Protein AF-A0A7S1TCU6-F1 (afdb_monomer_lite)

Sequence (155 aa):
DEGGDPGLVGPCVGLCEPLQDLQVHWKERVDSLRKIVLLAKLEPDAVLESIGEVVGATVVQTGDLRSAVVREACLVIEELARMSALPDDEVLVLMKSCLSLVMKTVKVMAVAGDRAGRAIASSQKAEVLAQLLHDTVFNATHPQQREKALLYLTE

InterPro domains:
  IPR011989 Armadillo-like helical [G3DSA:1.25.10.10] (11-155)

pLDDT: mean 92.65, std 13.25, range [37.09, 98.75]

Structure (mmCIF, N/CA/C/O backbone):
data_AF-A0A7S1TCU6-F1
#
_entry.id   AF-A0A7S1TCU6-F1
#
loop_
_atom_site.group_PDB
_atom_site.id
_atom_site.type_symbol
_atom_site.label_atom_id
_atom_site.label_alt_id
_atom_site.label_comp_id
_atom_site.label_asym_id
_atom_site.label_entity_id
_atom_site.label_seq_id
_atom_site.pdbx_PDB_ins_code
_atom_site.Cartn_x
_atom_site.Cartn_y
_atom_site.Cartn_z
_atom_site.occupancy
_atom_site.B_iso_or_equiv
_atom_site.auth_seq_id
_atom_site.auth_comp_id
_atom_site.auth_asym_id
_atom_site.auth_atom_id
_atom_site.pdbx_PDB_model_num
ATOM 1 N N . ASP A 1 1 ? 1.300 26.196 32.129 1.00 40.50 1 ASP A N 1
ATOM 2 C CA . ASP A 1 1 ? 0.701 24.855 32.053 1.00 40.50 1 ASP A CA 1
ATOM 3 C C . ASP A 1 1 ? -0.670 24.924 31.422 1.00 40.50 1 ASP A C 1
ATOM 5 O O . ASP A 1 1 ? -1.671 24.861 32.117 1.00 40.50 1 ASP A O 1
ATOM 9 N N . GLU A 1 2 ? -0.727 25.104 30.106 1.00 39.41 2 GLU A N 1
ATOM 10 C CA . GLU A 1 2 ? -1.985 25.034 29.362 1.00 39.41 2 GLU A CA 1
ATOM 11 C C . GLU A 1 2 ? -1.742 24.340 28.023 1.00 39.41 2 GLU A C 1
ATOM 13 O O . GLU A 1 2 ? -0.785 24.665 27.322 1.00 39.41 2 GLU A O 1
ATOM 18 N N . GLY A 1 3 ? -2.632 23.404 27.686 1.00 38.28 3 GLY A N 1
ATOM 19 C CA . GLY A 1 3 ? -2.899 23.021 26.301 1.00 38.28 3 GLY A CA 1
ATOM 20 C C . GLY A 1 3 ? -2.064 21.882 25.726 1.00 38.28 3 GLY A C 1
ATOM 21 O O . GLY A 1 3 ? -1.496 22.035 24.650 1.00 38.28 3 GLY A O 1
ATOM 22 N N . GLY A 1 4 ? -2.021 20.727 26.395 1.00 37.09 4 GLY A N 1
ATOM 23 C CA . GLY A 1 4 ? -1.759 19.474 25.687 1.00 37.09 4 GLY A CA 1
ATOM 24 C C . GLY A 1 4 ? -3.011 19.095 24.904 1.00 37.09 4 GLY A C 1
ATOM 25 O O . GLY A 1 4 ? -3.980 18.635 25.504 1.00 37.09 4 GLY A O 1
ATOM 26 N N . ASP A 1 5 ? -3.007 19.353 23.598 1.00 38.91 5 ASP A N 1
ATOM 27 C CA . ASP A 1 5 ? -3.969 18.789 22.650 1.00 38.91 5 ASP A CA 1
ATOM 28 C C . ASP A 1 5 ? -4.050 17.272 22.906 1.00 38.91 5 ASP A C 1
ATOM 30 O O . ASP A 1 5 ? -3.003 16.611 22.867 1.00 38.91 5 ASP A O 1
ATOM 34 N N . PRO A 1 6 ? -5.215 16.698 23.266 1.00 45.31 6 PRO A N 1
ATOM 35 C CA . PRO A 1 6 ? -5.353 15.258 23.370 1.00 45.31 6 PRO A CA 1
ATOM 36 C C . PRO A 1 6 ? -5.347 14.746 21.934 1.00 45.31 6 PRO A C 1
ATOM 38 O O . PRO A 1 6 ? -6.405 14.584 21.330 1.00 45.31 6 PRO A O 1
ATOM 41 N N . GLY A 1 7 ? -4.137 14.593 21.383 1.00 44.69 7 GLY A N 1
ATOM 42 C CA . GLY A 1 7 ? -3.900 14.185 20.009 1.00 44.69 7 GLY A CA 1
ATOM 43 C C . GLY A 1 7 ? -4.852 13.057 19.675 1.00 44.69 7 GLY A C 1
ATOM 44 O O . GLY A 1 7 ? -4.913 12.087 20.425 1.00 44.69 7 GLY A O 1
ATOM 45 N N . LEU A 1 8 ? -5.657 13.275 18.635 1.00 44.12 8 LEU A N 1
ATOM 46 C CA . LEU A 1 8 ? -6.696 12.382 18.137 1.00 44.12 8 LEU A CA 1
ATOM 47 C C . LEU A 1 8 ? -6.217 10.928 18.226 1.00 44.12 8 LEU A C 1
ATOM 49 O O . LEU A 1 8 ? -5.498 10.456 17.351 1.00 44.12 8 LEU A O 1
ATOM 53 N N . VAL A 1 9 ? -6.569 10.229 19.312 1.00 55.25 9 VAL A N 1
ATOM 54 C CA . VAL A 1 9 ? -6.205 8.822 19.482 1.00 55.25 9 VAL A CA 1
ATOM 55 C C . VAL A 1 9 ? -7.207 8.039 18.658 1.00 55.25 9 VAL A C 1
ATOM 57 O O . VAL A 1 9 ? -8.227 7.574 19.164 1.00 55.25 9 VAL A O 1
ATOM 60 N N . GLY A 1 10 ? -6.960 7.987 17.355 1.00 62.34 10 GLY A N 1
ATOM 61 C CA . GLY A 1 10 ? -7.760 7.201 16.442 1.00 62.34 10 GLY A CA 1
ATOM 62 C C . GLY A 1 10 ? -7.763 5.722 16.854 1.00 62.34 10 GLY A C 1
ATOM 63 O O . GLY A 1 10 ? -6.801 5.233 17.462 1.00 62.34 10 GLY A O 1
ATOM 64 N N . PRO A 1 11 ? -8.821 4.963 16.532 1.00 73.94 11 PRO A N 1
ATOM 65 C CA . PRO A 1 11 ? -8.973 3.568 16.960 1.00 73.94 11 PRO A CA 1
ATOM 66 C C . PRO A 1 11 ? -7.851 2.648 16.445 1.00 73.94 11 PRO A C 1
ATOM 68 O O . PRO A 1 11 ? -7.651 1.554 16.975 1.00 73.94 11 PRO A O 1
ATOM 71 N N . CYS A 1 12 ? -7.079 3.098 15.448 1.00 82.62 12 CYS A N 1
ATOM 72 C CA . CYS A 1 12 ? -5.947 2.364 14.890 1.00 82.62 12 CYS A CA 1
ATOM 73 C C . CYS A 1 12 ? -4.583 2.703 15.516 1.00 82.62 12 CYS A C 1
ATOM 75 O O . CYS A 1 12 ? -3.633 1.962 15.262 1.00 82.62 12 CYS A O 1
ATOM 77 N N . VAL A 1 13 ? -4.458 3.751 16.342 1.00 80.00 13 VAL A N 1
ATOM 78 C CA . VAL A 1 13 ? -3.158 4.237 16.862 1.00 80.00 13 VAL A CA 1
ATOM 79 C C . VAL A 1 13 ? -2.361 3.112 17.529 1.00 80.00 13 VAL A C 1
ATOM 81 O O . VAL A 1 13 ? -1.206 2.864 17.178 1.00 80.00 13 VAL A O 1
ATOM 84 N N . GLY A 1 14 ? -3.003 2.345 18.416 1.00 87.75 14 GLY A N 1
ATOM 85 C CA . GLY A 1 14 ? -2.354 1.229 19.116 1.00 87.75 14 GLY A CA 1
ATOM 86 C C . GLY A 1 14 ? -1.987 0.041 18.214 1.00 87.75 14 GLY A C 1
ATOM 87 O O . GLY A 1 14 ? -1.144 -0.776 18.577 1.00 87.75 14 GLY A O 1
ATOM 88 N N . LEU A 1 15 ? -2.595 -0.076 17.029 1.00 93.38 15 LEU A N 1
ATOM 89 C CA . LEU A 1 15 ? -2.214 -1.083 16.032 1.00 93.38 15 LEU A CA 1
ATOM 90 C C . LEU A 1 15 ? -1.039 -0.607 15.171 1.00 93.38 15 LEU A C 1
ATOM 92 O O . LEU A 1 15 ? -0.233 -1.430 14.736 1.00 93.38 15 LEU A O 1
ATOM 96 N N . CYS A 1 16 ? -0.935 0.702 14.941 1.00 94.94 16 CYS A N 1
ATOM 97 C CA . CYS A 1 16 ? 0.110 1.324 14.135 1.00 94.94 16 CYS A CA 1
ATOM 98 C C . CYS A 1 16 ? 1.434 1.500 14.891 1.00 94.94 16 CYS A C 1
ATOM 100 O O . CYS A 1 16 ? 2.488 1.448 14.260 1.00 94.94 16 CYS A O 1
ATOM 102 N N . GLU A 1 17 ? 1.414 1.653 16.217 1.00 93.06 17 GLU A N 1
ATOM 103 C CA . GLU A 1 17 ? 2.618 1.876 17.034 1.00 93.06 17 GLU A CA 1
ATOM 104 C C . GLU A 1 17 ? 3.717 0.804 16.813 1.00 93.06 17 GLU A C 1
ATOM 106 O O . GLU A 1 17 ? 4.834 1.176 16.435 1.00 93.06 17 GLU A O 1
ATOM 111 N N . PRO A 1 18 ? 3.434 -0.519 16.870 1.00 94.25 18 PRO A N 1
ATOM 112 C CA . PRO A 1 18 ? 4.430 -1.552 16.555 1.00 94.25 18 PRO A CA 1
ATOM 113 C C . PRO A 1 18 ? 4.993 -1.482 15.129 1.00 94.25 18 PRO A C 1
ATOM 115 O O . PRO A 1 18 ? 6.055 -2.033 14.852 1.00 94.25 18 PRO A O 1
ATOM 118 N N . LEU A 1 19 ? 4.265 -0.865 14.194 1.00 96.50 19 LEU A N 1
ATOM 119 C CA . LEU A 1 19 ? 4.626 -0.790 12.778 1.00 96.50 19 LEU A CA 1
ATOM 120 C C . LEU A 1 19 ? 5.541 0.400 12.466 1.00 96.50 19 LEU A C 1
ATOM 122 O O . LEU A 1 19 ? 6.117 0.450 11.380 1.00 96.50 19 LEU A O 1
ATOM 126 N N . GLN A 1 20 ? 5.687 1.350 13.386 1.00 91.50 20 GLN A N 1
ATOM 127 C CA . GLN A 1 20 ? 6.596 2.482 13.212 1.00 91.50 20 GLN A CA 1
ATOM 128 C C . GLN A 1 20 ? 8.022 2.140 13.663 1.00 91.50 20 GLN A C 1
ATOM 130 O O . GLN A 1 20 ? 8.985 2.624 13.068 1.00 91.50 20 GLN A O 1
ATOM 135 N N . ASP A 1 21 ? 8.175 1.251 14.649 1.00 91.38 21 ASP A N 1
ATOM 136 C CA . ASP A 1 21 ? 9.482 0.797 15.126 1.00 91.38 21 ASP A CA 1
ATOM 137 C C . ASP A 1 21 ? 9.912 -0.527 14.470 1.00 91.38 21 ASP A C 1
ATOM 139 O O . ASP A 1 21 ? 9.393 -1.615 14.737 1.00 91.38 21 ASP A O 1
ATOM 143 N N . LEU A 1 22 ? 10.939 -0.455 13.619 1.00 91.25 22 LEU A N 1
ATOM 144 C CA . LEU A 1 22 ? 11.490 -1.634 12.955 1.00 91.25 22 LEU A CA 1
ATOM 145 C C . LEU A 1 22 ? 12.284 -2.570 13.887 1.00 91.25 22 LEU A C 1
ATOM 147 O O . LEU A 1 22 ? 12.607 -3.685 13.461 1.00 91.25 22 LEU A O 1
ATOM 151 N N . GLN A 1 23 ? 12.578 -2.157 15.125 1.00 93.88 23 GLN A N 1
ATOM 152 C CA . GLN A 1 23 ? 13.171 -3.009 16.162 1.0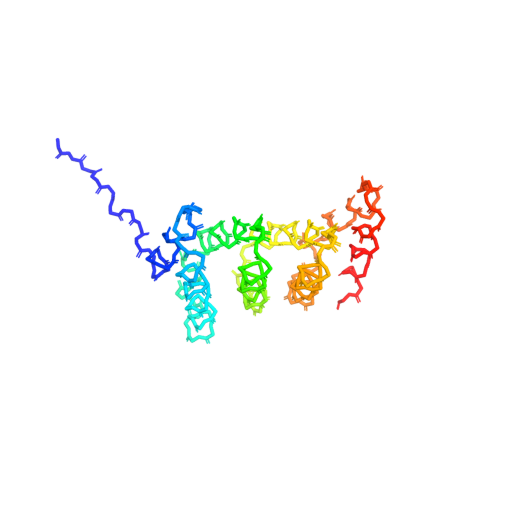0 93.88 23 GLN A CA 1
ATOM 153 C C . GLN A 1 23 ? 12.143 -3.926 16.828 1.00 93.88 23 GLN A C 1
ATOM 155 O O . GLN A 1 23 ? 12.520 -4.992 17.327 1.00 93.88 23 GLN A O 1
ATOM 160 N N . VAL A 1 24 ? 10.852 -3.575 16.784 1.00 95.31 24 VAL A N 1
ATOM 161 C CA . VAL A 1 24 ? 9.779 -4.452 17.262 1.00 95.31 24 VAL A CA 1
ATOM 162 C C . VAL A 1 24 ? 9.802 -5.762 16.481 1.00 95.31 24 VAL A C 1
ATOM 164 O O . VAL A 1 24 ? 10.015 -5.806 15.260 1.00 95.31 24 VAL A O 1
ATOM 167 N N . HIS A 1 25 ? 9.597 -6.864 17.202 1.00 97.44 25 HIS A N 1
ATOM 168 C CA . HIS A 1 25 ? 9.722 -8.198 16.645 1.00 97.44 25 HIS A CA 1
ATOM 169 C C . HIS A 1 25 ? 8.740 -8.403 15.482 1.00 97.44 25 HIS A C 1
ATOM 171 O O . HIS A 1 25 ? 7.539 -8.183 15.600 1.00 97.44 25 HIS A O 1
ATOM 177 N N . TRP A 1 26 ? 9.236 -8.908 14.349 1.00 97.56 26 TRP A N 1
ATOM 178 C CA . TRP A 1 26 ? 8.464 -8.969 13.099 1.00 97.56 26 TRP A CA 1
ATOM 179 C C . TRP A 1 26 ? 7.115 -9.703 13.210 1.00 97.56 26 TRP A C 1
ATOM 181 O O . TRP A 1 26 ? 6.184 -9.367 12.485 1.00 97.56 26 TRP A O 1
ATOM 191 N N . LYS A 1 27 ? 6.997 -10.705 14.098 1.00 97.75 27 LYS A N 1
ATOM 192 C CA . LYS A 1 27 ? 5.724 -11.416 14.334 1.00 97.75 27 LYS A CA 1
ATOM 193 C C . LYS A 1 27 ? 4.659 -10.504 14.932 1.00 97.75 27 LYS A C 1
ATOM 195 O O . LYS A 1 27 ? 3.519 -10.565 14.504 1.00 97.75 27 LYS A O 1
ATOM 200 N N . GLU A 1 28 ? 5.048 -9.648 15.868 1.00 97.56 28 GLU A N 1
ATOM 201 C CA . GLU A 1 28 ? 4.140 -8.695 16.502 1.00 97.56 28 GLU A CA 1
ATOM 202 C C . GLU A 1 28 ? 3.634 -7.677 15.479 1.00 97.56 28 GLU A C 1
ATOM 204 O O . GLU A 1 28 ? 2.437 -7.430 15.387 1.00 97.56 28 GLU A O 1
ATOM 209 N N . ARG A 1 29 ? 4.523 -7.196 14.603 1.00 98.25 29 ARG A N 1
ATOM 210 C CA . ARG A 1 29 ? 4.134 -6.325 13.486 1.00 98.25 29 ARG A CA 1
ATOM 211 C C . ARG A 1 29 ? 3.182 -7.022 12.508 1.00 98.25 29 ARG A C 1
ATOM 213 O O . ARG A 1 29 ? 2.211 -6.423 12.061 1.00 98.25 29 ARG A O 1
ATOM 220 N N . VAL A 1 30 ? 3.413 -8.301 12.200 1.00 98.44 30 VAL A N 1
ATOM 221 C CA . VAL A 1 30 ? 2.474 -9.110 11.398 1.00 98.44 30 VAL A CA 1
ATOM 222 C C . VAL A 1 30 ? 1.107 -9.219 12.074 1.00 98.44 30 VAL A C 1
ATOM 224 O O . VAL A 1 30 ? 0.085 -9.080 11.403 1.00 98.44 30 VAL A O 1
ATOM 227 N N . ASP A 1 31 ? 1.070 -9.446 13.384 1.00 98.19 31 ASP A N 1
ATOM 228 C CA . ASP A 1 31 ? -0.184 -9.543 14.127 1.00 98.19 31 ASP A CA 1
ATOM 229 C C . ASP A 1 31 ? -0.936 -8.203 14.139 1.00 98.19 31 ASP A C 1
ATOM 231 O O . ASP A 1 31 ? -2.154 -8.191 13.956 1.00 98.19 31 ASP A O 1
ATOM 235 N N . SER A 1 32 ? 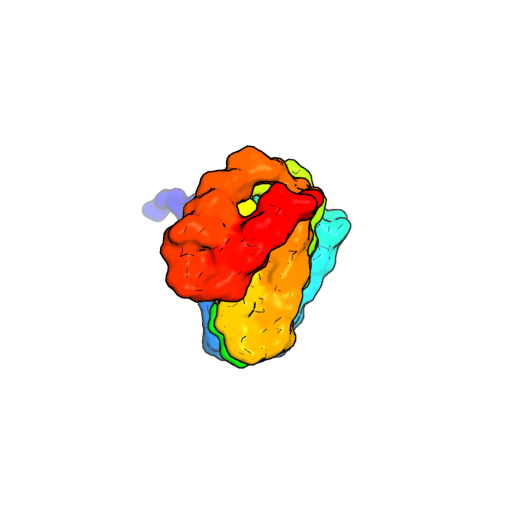-0.228 -7.076 14.253 1.00 98.06 32 SER A N 1
ATOM 236 C CA . SER A 1 32 ? -0.809 -5.739 14.082 1.00 98.06 32 SER A CA 1
ATOM 237 C C . SER A 1 32 ? -1.397 -5.524 12.684 1.00 98.06 32 SER A C 1
ATOM 239 O O . SER A 1 32 ? -2.557 -5.131 12.576 1.00 98.06 32 SER A O 1
ATOM 241 N N . LEU A 1 33 ? -0.670 -5.861 11.611 1.00 98.44 33 LEU A N 1
ATOM 242 C CA . LEU A 1 33 ? -1.176 -5.756 10.231 1.00 98.44 33 LEU A CA 1
ATOM 243 C C . LEU A 1 33 ? -2.456 -6.581 10.026 1.00 98.44 33 LEU A C 1
ATOM 245 O O . LEU A 1 33 ? -3.420 -6.114 9.424 1.00 98.44 33 LEU A O 1
ATOM 249 N N . ARG A 1 34 ? -2.515 -7.795 10.583 1.00 98.44 34 ARG A N 1
ATOM 250 C CA . ARG A 1 34 ? -3.713 -8.650 10.521 1.00 98.44 34 ARG A CA 1
ATOM 251 C C . ARG A 1 34 ? -4.902 -8.066 11.271 1.00 98.44 34 ARG A C 1
ATOM 253 O O . ARG A 1 34 ? -6.033 -8.202 10.808 1.00 98.44 34 ARG A O 1
ATOM 260 N N . LYS A 1 35 ? -4.662 -7.428 12.418 1.00 97.94 35 LYS A N 1
ATOM 261 C CA . LYS A 1 35 ? -5.710 -6.725 13.167 1.00 97.94 35 LYS A CA 1
ATOM 262 C C . LYS A 1 35 ? -6.237 -5.529 12.381 1.00 97.94 35 LYS A C 1
ATOM 264 O O . LYS A 1 35 ? -7.447 -5.359 12.339 1.00 97.94 35 LYS A O 1
ATOM 269 N N . ILE A 1 36 ? -5.370 -4.782 11.693 1.00 97.56 36 ILE A N 1
ATOM 270 C CA . ILE A 1 36 ? -5.788 -3.699 10.788 1.00 97.56 36 ILE A CA 1
ATOM 271 C C . ILE A 1 36 ? -6.653 -4.253 9.649 1.00 97.56 36 ILE A C 1
ATOM 273 O O . ILE A 1 36 ? -7.728 -3.722 9.404 1.00 97.56 36 ILE A O 1
ATOM 277 N N . VAL A 1 37 ? -6.253 -5.356 9.000 1.00 97.75 37 VAL A N 1
ATOM 278 C CA . VAL A 1 37 ? -7.072 -6.037 7.970 1.00 97.75 37 VAL A CA 1
ATOM 279 C C . VAL A 1 37 ? -8.451 -6.423 8.510 1.00 97.75 37 VAL A C 1
ATOM 281 O O . VAL A 1 37 ? -9.454 -6.276 7.815 1.00 97.75 37 VAL A O 1
ATOM 284 N N . LEU A 1 38 ? -8.512 -6.957 9.731 1.00 97.00 38 LEU A N 1
ATOM 285 C CA . LEU A 1 38 ? -9.776 -7.341 10.353 1.00 97.00 38 LEU A CA 1
ATOM 286 C C . LEU A 1 38 ? -10.643 -6.114 10.655 1.00 97.00 38 LEU A C 1
ATOM 288 O O . LEU A 1 38 ? -11.828 -6.121 10.336 1.00 97.00 38 LEU A O 1
ATOM 292 N N . LEU A 1 39 ? -10.049 -5.063 11.218 1.00 95.81 39 LEU A N 1
ATOM 293 C CA . LEU A 1 39 ? -10.748 -3.825 11.541 1.00 95.81 39 LEU A CA 1
ATOM 294 C C . LEU A 1 39 ? -11.271 -3.141 10.275 1.00 95.81 39 LEU A C 1
ATOM 296 O O . LEU A 1 39 ? -12.439 -2.795 10.220 1.00 95.81 39 LEU A O 1
ATOM 300 N N . ALA A 1 40 ? -10.471 -3.083 9.210 1.00 95.69 40 ALA A N 1
ATOM 301 C CA . ALA A 1 40 ? -10.873 -2.568 7.901 1.00 95.69 40 ALA A CA 1
ATOM 302 C C . ALA A 1 40 ? -12.116 -3.268 7.323 1.00 95.69 40 ALA A C 1
ATOM 304 O O . ALA A 1 40 ? -12.889 -2.649 6.597 1.00 95.69 40 ALA A O 1
ATOM 305 N N . LYS A 1 41 ? -12.324 -4.552 7.644 1.00 95.12 41 LYS A N 1
ATOM 306 C CA . LYS A 1 41 ? -13.501 -5.319 7.206 1.00 95.12 41 LYS A CA 1
ATOM 307 C C . LYS A 1 41 ? -14.730 -5.094 8.071 1.00 95.12 41 LYS A C 1
ATOM 309 O O . LYS A 1 41 ? -15.842 -5.172 7.559 1.00 95.12 41 LYS A O 1
ATOM 314 N N . LEU A 1 42 ? -14.531 -4.938 9.375 1.00 95.50 42 LEU A N 1
ATOM 315 C CA . LEU A 1 42 ? -15.620 -4.889 10.349 1.00 95.50 42 LEU A CA 1
ATOM 316 C C . LEU A 1 42 ? -16.086 -3.456 10.616 1.00 95.50 42 LEU A C 1
ATOM 318 O O . LEU A 1 42 ? -17.280 -3.219 10.756 1.00 95.50 42 LEU A O 1
ATOM 322 N N . GLU A 1 43 ? -15.143 -2.522 10.664 1.00 94.81 43 GLU A N 1
ATOM 323 C CA . GLU A 1 43 ? -15.322 -1.123 11.049 1.00 94.81 43 GLU A CA 1
ATOM 324 C C . GLU A 1 43 ? -14.507 -0.215 10.099 1.00 94.81 43 GLU A C 1
ATOM 326 O O . GLU A 1 43 ? -13.543 0.431 10.515 1.00 94.81 43 GLU A O 1
ATOM 331 N N . PRO A 1 44 ? -14.845 -0.173 8.794 1.00 94.25 44 PRO A N 1
ATOM 332 C CA . PRO A 1 44 ? -14.094 0.609 7.808 1.00 94.25 44 PRO A CA 1
ATOM 333 C C . PRO A 1 44 ? -14.050 2.104 8.149 1.00 94.25 44 PRO A C 1
ATOM 335 O O . PRO A 1 44 ? -13.011 2.733 7.966 1.00 94.25 44 PRO A O 1
ATOM 338 N N . ASP A 1 45 ? -15.131 2.657 8.704 1.00 93.50 45 ASP A N 1
ATOM 339 C CA . ASP A 1 45 ? -15.202 4.068 9.101 1.00 93.50 45 ASP A CA 1
ATOM 340 C C . ASP A 1 45 ? -14.190 4.400 10.209 1.00 93.50 45 ASP A C 1
ATOM 342 O O . ASP A 1 45 ? -13.513 5.423 10.144 1.00 93.50 45 ASP A O 1
ATOM 346 N N . ALA A 1 46 ? -13.992 3.487 11.166 1.00 91.75 46 ALA A N 1
ATOM 347 C CA . ALA A 1 46 ? -12.991 3.629 12.222 1.00 91.75 46 ALA A CA 1
ATOM 348 C C . ALA A 1 46 ? -11.561 3.651 11.651 1.00 91.75 46 ALA A C 1
ATOM 350 O O . ALA A 1 46 ? -10.705 4.413 12.100 1.00 91.75 46 ALA A O 1
ATOM 351 N N . VAL A 1 47 ? -11.288 2.839 10.624 1.00 95.25 47 VAL A N 1
ATOM 352 C CA . VAL A 1 47 ? -9.997 2.876 9.918 1.00 95.25 47 VAL A CA 1
ATOM 353 C C . VAL A 1 47 ? -9.826 4.188 9.153 1.00 95.25 47 VAL A C 1
ATOM 355 O O . VAL A 1 47 ? -8.733 4.756 9.164 1.00 95.25 47 VAL A O 1
ATOM 358 N N . LEU A 1 48 ? -10.895 4.695 8.532 1.00 94.31 48 LEU A N 1
ATOM 359 C CA . LEU A 1 48 ? -10.870 5.955 7.787 1.00 94.31 48 LEU A CA 1
ATOM 360 C C . LEU A 1 48 ? -10.562 7.165 8.678 1.00 94.31 48 LEU A C 1
ATOM 362 O O . LEU A 1 48 ? -9.817 8.045 8.250 1.00 94.31 48 LEU A O 1
ATOM 366 N N . GLU A 1 49 ? -11.037 7.184 9.927 1.00 93.62 49 GLU A N 1
ATOM 367 C CA . GLU A 1 49 ? -10.698 8.233 10.905 1.00 93.62 49 GLU A CA 1
ATOM 368 C C . GLU A 1 49 ? -9.186 8.351 11.165 1.00 93.62 49 GLU A C 1
ATOM 370 O O . GLU A 1 49 ? -8.703 9.421 11.526 1.00 93.62 49 GLU A O 1
ATOM 375 N N . SER A 1 50 ? -8.428 7.266 10.968 1.00 94.00 50 SER A N 1
ATOM 376 C CA . SER A 1 50 ? -6.972 7.201 11.190 1.00 94.00 50 SER A CA 1
ATOM 377 C C . SER A 1 50 ? -6.192 6.888 9.909 1.00 94.00 50 SER A C 1
ATOM 379 O O . SER A 1 50 ? -5.083 6.348 9.976 1.00 94.00 50 SER A O 1
ATOM 381 N N . ILE A 1 51 ? -6.764 7.161 8.729 1.00 95.56 51 ILE A N 1
ATOM 382 C CA . ILE A 1 51 ? -6.263 6.583 7.475 1.00 95.56 51 ILE A CA 1
ATOM 383 C C . ILE A 1 51 ? -4.800 6.927 7.188 1.00 95.56 51 ILE A C 1
ATOM 385 O O . ILE A 1 51 ? -4.035 6.034 6.830 1.00 95.56 51 ILE A O 1
ATOM 389 N N . GLY A 1 52 ? -4.383 8.174 7.418 1.00 95.50 52 GLY A N 1
ATOM 390 C CA . GLY A 1 52 ? -3.003 8.592 7.161 1.00 95.50 52 GLY A CA 1
ATOM 391 C C . GLY A 1 52 ? -1.984 7.870 8.044 1.00 95.50 52 GLY A C 1
ATOM 392 O O . GLY A 1 52 ? -0.907 7.489 7.582 1.00 95.50 52 GLY A O 1
ATOM 393 N N . GLU A 1 53 ? -2.334 7.578 9.300 1.00 95.50 53 GLU A N 1
ATOM 394 C CA . GLU A 1 53 ? -1.476 6.7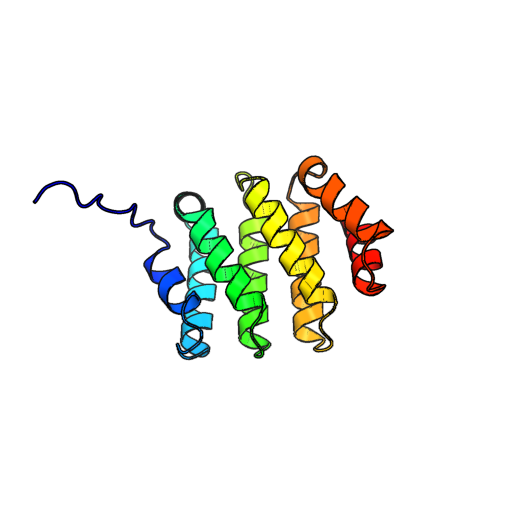84 10.185 1.00 95.50 53 GLU A CA 1
ATOM 395 C C . GLU A 1 53 ? -1.388 5.332 9.721 1.00 95.50 53 GLU A C 1
ATOM 397 O O . GLU A 1 53 ? -0.298 4.756 9.682 1.00 95.50 53 GLU A O 1
ATOM 402 N N . VAL A 1 54 ? -2.526 4.747 9.338 1.00 97.25 54 VAL A N 1
ATOM 403 C CA . VAL A 1 54 ? -2.605 3.369 8.846 1.00 97.25 54 VAL A CA 1
ATOM 404 C C . VAL A 1 54 ? -1.806 3.214 7.556 1.00 97.25 54 VAL A C 1
ATOM 406 O O . VAL A 1 54 ? -1.027 2.265 7.429 1.00 97.25 54 VAL A O 1
ATOM 409 N N . VAL A 1 55 ? -1.944 4.146 6.613 1.00 97.75 55 VAL A N 1
ATOM 410 C CA . VAL A 1 55 ? -1.194 4.139 5.354 1.00 97.75 55 VAL A CA 1
ATOM 411 C C . VAL A 1 55 ? 0.291 4.348 5.616 1.00 97.75 55 VAL A C 1
ATOM 413 O O . VAL A 1 55 ? 1.099 3.537 5.155 1.00 97.75 55 VAL A O 1
ATOM 416 N N . GLY A 1 56 ? 0.665 5.354 6.411 1.00 97.06 56 GLY A N 1
ATOM 417 C CA . GLY A 1 56 ? 2.059 5.623 6.762 1.00 97.06 56 GLY A CA 1
ATOM 418 C C . GLY A 1 56 ? 2.745 4.410 7.396 1.00 97.06 56 GLY A C 1
ATOM 419 O O . GLY A 1 56 ? 3.787 3.955 6.917 1.00 97.06 56 GLY A O 1
ATOM 420 N N . ALA A 1 57 ? 2.119 3.822 8.417 1.00 97.38 57 ALA A N 1
ATOM 421 C CA . ALA A 1 57 ? 2.599 2.617 9.084 1.00 97.38 57 ALA A CA 1
ATOM 422 C C . ALA A 1 57 ? 2.702 1.416 8.126 1.00 97.38 57 ALA A C 1
ATOM 424 O O . ALA A 1 57 ? 3.706 0.700 8.117 1.00 97.38 57 ALA A O 1
ATOM 425 N N . THR A 1 58 ? 1.694 1.207 7.277 1.00 98.06 58 THR A N 1
ATOM 426 C CA . THR A 1 58 ? 1.670 0.100 6.308 1.00 98.06 58 THR A CA 1
ATOM 427 C C . THR A 1 58 ? 2.779 0.240 5.268 1.00 98.06 58 THR A C 1
ATOM 429 O O . THR A 1 58 ? 3.481 -0.732 4.980 1.00 98.06 58 THR A O 1
ATOM 432 N N . VAL A 1 59 ? 2.995 1.444 4.732 1.00 97.88 59 VAL A N 1
ATOM 433 C CA . VAL A 1 59 ? 4.035 1.710 3.730 1.00 97.88 59 VAL A CA 1
ATOM 434 C C . VAL A 1 59 ? 5.427 1.453 4.295 1.00 97.88 59 VAL A C 1
ATOM 436 O O . VAL A 1 59 ? 6.234 0.828 3.606 1.00 97.88 59 VAL A O 1
ATOM 439 N N . VAL A 1 60 ? 5.703 1.815 5.553 1.00 97.56 60 VAL A N 1
ATOM 440 C CA . VAL A 1 60 ? 6.972 1.454 6.217 1.00 97.56 60 VAL A CA 1
ATOM 441 C C . VAL A 1 60 ? 7.208 -0.060 6.147 1.00 97.56 60 VAL A C 1
ATOM 443 O O . VAL A 1 60 ? 8.300 -0.510 5.789 1.00 97.56 60 VAL A O 1
ATOM 446 N N . GLN A 1 61 ? 6.169 -0.863 6.388 1.00 98.31 61 GLN A N 1
ATOM 447 C CA . GLN A 1 61 ? 6.270 -2.325 6.378 1.00 98.31 61 GLN A CA 1
ATOM 448 C C . GLN A 1 61 ? 6.456 -2.933 4.981 1.00 98.31 61 GLN A C 1
ATOM 450 O O . GLN A 1 61 ? 7.014 -4.026 4.863 1.00 98.31 61 GLN A O 1
ATOM 455 N N . THR A 1 62 ? 6.082 -2.232 3.907 1.00 97.81 62 THR A N 1
ATOM 456 C CA . THR A 1 62 ? 6.382 -2.681 2.531 1.00 97.81 62 THR A CA 1
ATOM 457 C C . THR A 1 62 ? 7.882 -2.667 2.212 1.00 97.81 62 THR A C 1
ATOM 459 O O . THR A 1 62 ? 8.337 -3.363 1.302 1.00 97.81 62 THR A O 1
ATOM 462 N N . GLY A 1 63 ? 8.677 -1.927 2.990 1.00 95.69 63 GLY A N 1
ATOM 463 C CA . GLY A 1 63 ? 10.133 -1.895 2.887 1.00 95.69 63 GLY A CA 1
ATOM 464 C C . GLY A 1 63 ? 10.859 -3.043 3.597 1.00 95.69 63 GLY A C 1
ATOM 465 O O . GLY A 1 63 ? 12.077 -3.154 3.436 1.00 95.69 63 GLY A O 1
ATOM 466 N N . ASP A 1 64 ? 10.165 -3.891 4.367 1.00 97.06 64 ASP A N 1
ATOM 467 C CA . ASP A 1 64 ? 10.820 -4.902 5.205 1.00 97.06 64 ASP A CA 1
ATOM 468 C C . ASP A 1 64 ? 11.541 -5.991 4.387 1.00 97.06 64 ASP A C 1
ATOM 470 O O . ASP A 1 64 ? 11.130 -6.389 3.296 1.00 97.06 64 ASP A O 1
ATOM 474 N N . LEU A 1 65 ? 12.635 -6.522 4.941 1.00 95.50 65 LEU A N 1
ATOM 475 C CA . LEU A 1 65 ? 13.418 -7.590 4.310 1.00 95.50 65 LEU A CA 1
ATOM 476 C C . LEU A 1 65 ? 12.731 -8.963 4.389 1.00 95.50 65 LEU A C 1
ATOM 478 O O . LEU A 1 65 ? 13.088 -9.884 3.652 1.00 95.50 65 LEU A O 1
ATOM 482 N N . ARG A 1 66 ? 11.747 -9.130 5.276 1.00 96.94 66 ARG A N 1
ATOM 483 C CA . ARG A 1 66 ? 11.003 -10.374 5.470 1.00 96.94 66 ARG A CA 1
ATOM 484 C C . ARG A 1 66 ? 9.747 -10.350 4.618 1.00 96.94 66 ARG A C 1
ATOM 486 O O . ARG A 1 66 ? 8.823 -9.572 4.838 1.00 96.94 66 ARG A O 1
ATOM 493 N N . SER A 1 67 ? 9.661 -11.301 3.696 1.00 97.44 67 SER A N 1
ATOM 494 C CA . SER A 1 67 ? 8.506 -11.445 2.805 1.00 97.44 67 SER A CA 1
ATOM 495 C C . SER A 1 67 ? 7.184 -11.657 3.539 1.00 97.44 67 SER A C 1
ATOM 497 O O . SER A 1 67 ? 6.150 -11.239 3.032 1.00 97.44 67 SER A O 1
ATOM 499 N N . ALA A 1 68 ? 7.206 -12.276 4.724 1.00 97.06 68 ALA A N 1
ATOM 500 C CA . ALA A 1 68 ? 6.016 -12.443 5.552 1.00 97.06 68 ALA A CA 1
ATOM 501 C C . ALA A 1 68 ? 5.421 -11.092 5.980 1.00 97.06 68 ALA A C 1
ATOM 503 O O . ALA A 1 68 ? 4.216 -10.911 5.868 1.00 97.06 68 ALA A O 1
ATOM 504 N N . VAL A 1 69 ? 6.262 -10.139 6.396 1.00 98.19 69 VAL A N 1
ATOM 505 C CA . VAL A 1 69 ? 5.827 -8.793 6.802 1.00 98.19 69 VAL A CA 1
ATOM 506 C C . VAL A 1 69 ? 5.285 -8.032 5.595 1.00 98.19 69 VAL A C 1
ATOM 508 O O . VAL A 1 69 ? 4.149 -7.570 5.620 1.00 98.19 69 VAL A O 1
ATOM 511 N N . VAL A 1 70 ? 6.050 -7.994 4.498 1.00 98.56 70 VAL A N 1
ATOM 512 C CA . VAL A 1 70 ? 5.649 -7.301 3.261 1.00 98.56 70 VAL A CA 1
ATOM 513 C C . VAL A 1 70 ? 4.336 -7.853 2.706 1.00 98.56 70 VAL A C 1
ATOM 515 O O . VAL A 1 70 ? 3.479 -7.091 2.265 1.00 98.56 70 VAL A O 1
ATOM 518 N N . ARG A 1 71 ? 4.146 -9.178 2.741 1.00 98.38 71 ARG A N 1
ATOM 519 C CA . ARG A 1 71 ? 2.911 -9.819 2.275 1.00 98.38 71 ARG A CA 1
ATOM 520 C C . ARG A 1 71 ? 1.700 -9.372 3.091 1.00 98.38 71 ARG A C 1
ATOM 522 O O . ARG A 1 71 ? 0.654 -9.131 2.503 1.00 98.38 71 ARG A O 1
ATOM 529 N N . GLU A 1 72 ? 1.822 -9.304 4.413 1.00 98.62 72 GLU A N 1
ATOM 530 C CA . GLU A 1 72 ? 0.721 -8.876 5.288 1.00 98.62 72 GLU A CA 1
ATOM 531 C C . GLU A 1 72 ? 0.456 -7.371 5.139 1.00 98.62 72 GLU A C 1
ATOM 533 O O . GLU A 1 72 ? -0.699 -6.963 5.120 1.00 98.62 72 GLU A O 1
ATOM 538 N N . ALA A 1 73 ? 1.491 -6.560 4.895 1.00 98.69 73 ALA A N 1
ATOM 539 C CA . ALA A 1 73 ? 1.317 -5.151 4.543 1.00 98.69 73 ALA A CA 1
ATOM 540 C C . ALA A 1 73 ? 0.534 -4.997 3.231 1.00 98.69 73 ALA A C 1
ATOM 542 O O . ALA A 1 73 ? -0.424 -4.237 3.179 1.00 98.69 73 ALA A O 1
ATOM 543 N N . CYS A 1 74 ? 0.851 -5.786 2.198 1.00 98.75 74 CYS A N 1
ATOM 544 C CA . CYS A 1 74 ? 0.081 -5.783 0.948 1.00 98.75 74 CYS A CA 1
ATOM 545 C C . CYS A 1 74 ? -1.389 -6.183 1.160 1.00 98.75 74 CYS A C 1
ATOM 547 O O . CYS A 1 74 ? -2.257 -5.642 0.487 1.00 98.75 74 CYS A O 1
ATOM 549 N N . LEU A 1 75 ? -1.685 -7.088 2.103 1.00 98.62 75 LEU A N 1
ATOM 550 C CA . LEU A 1 75 ? -3.070 -7.435 2.439 1.00 98.62 75 LEU A CA 1
ATOM 551 C C . LEU A 1 75 ? -3.821 -6.258 3.069 1.00 98.62 75 LEU A C 1
ATOM 553 O O . LEU A 1 75 ? -4.991 -6.075 2.753 1.00 98.62 75 LEU A O 1
ATOM 557 N N . VAL A 1 76 ? -3.162 -5.443 3.902 1.00 98.62 76 VAL A N 1
ATOM 558 C CA . VAL A 1 76 ? -3.749 -4.180 4.380 1.00 98.62 76 VAL A CA 1
ATOM 559 C C . VAL A 1 76 ? -4.070 -3.278 3.193 1.00 98.62 76 VAL A C 1
ATOM 561 O O . VAL A 1 76 ? -5.208 -2.842 3.068 1.00 98.62 76 VAL A O 1
ATOM 564 N N . ILE A 1 77 ? -3.115 -3.069 2.279 1.00 98.69 77 ILE A N 1
ATOM 565 C CA . ILE A 1 77 ? -3.321 -2.237 1.081 1.00 98.69 77 ILE A CA 1
ATOM 566 C C . ILE A 1 77 ? -4.520 -2.725 0.256 1.00 98.69 77 ILE A C 1
ATOM 568 O O . ILE A 1 77 ? -5.325 -1.913 -0.187 1.00 98.69 77 ILE A O 1
ATOM 572 N N . GLU A 1 78 ? -4.673 -4.038 0.073 1.00 98.50 78 GLU A N 1
ATOM 573 C CA . GLU A 1 78 ? -5.813 -4.617 -0.646 1.00 98.50 78 GLU A CA 1
ATOM 574 C C . GLU A 1 78 ? -7.158 -4.345 0.036 1.00 98.50 78 GLU A C 1
ATOM 576 O O . GLU A 1 78 ? -8.148 -4.133 -0.661 1.00 98.50 78 GLU A O 1
ATOM 581 N N . GLU A 1 79 ? -7.223 -4.374 1.372 1.00 97.88 79 GLU A N 1
ATOM 582 C CA . GLU A 1 79 ? -8.455 -4.019 2.086 1.00 97.88 79 GLU A CA 1
ATOM 583 C C . GLU A 1 79 ? -8.741 -2.522 2.024 1.00 97.88 79 GLU A C 1
ATOM 585 O O . GLU A 1 79 ? -9.880 -2.140 1.771 1.00 97.88 79 GLU A O 1
ATOM 590 N N . LEU A 1 80 ? -7.720 -1.677 2.191 1.00 97.88 80 LEU A N 1
ATOM 591 C CA . LEU A 1 80 ? -7.876 -0.230 2.055 1.00 97.88 80 LEU A CA 1
ATOM 592 C C . LEU A 1 80 ? -8.366 0.129 0.650 1.00 97.88 80 LEU A C 1
ATOM 594 O O . LEU A 1 80 ? -9.304 0.902 0.507 1.00 97.88 80 LEU A O 1
ATOM 598 N N . ALA A 1 81 ? -7.806 -0.494 -0.389 1.00 96.75 81 ALA A N 1
ATOM 599 C CA . ALA A 1 81 ? -8.208 -0.271 -1.774 1.00 96.75 81 ALA A CA 1
ATOM 600 C C . ALA A 1 81 ? -9.699 -0.542 -2.031 1.00 96.75 81 ALA A C 1
ATOM 602 O O . ALA A 1 81 ? -10.263 0.043 -2.948 1.00 96.75 81 ALA A O 1
ATOM 603 N N . ARG A 1 82 ? -10.352 -1.399 -1.237 1.00 95.19 82 ARG A N 1
ATOM 604 C CA . ARG A 1 82 ? -11.798 -1.656 -1.344 1.00 95.19 82 ARG A CA 1
ATOM 605 C C . ARG A 1 82 ? -12.662 -0.560 -0.716 1.00 95.19 82 ARG A C 1
ATOM 607 O O . ARG A 1 82 ? -13.873 -0.563 -0.922 1.00 95.19 82 ARG A O 1
ATOM 614 N N . MET A 1 83 ? -12.076 0.359 0.046 1.00 94.38 83 MET A N 1
ATOM 615 C CA . MET A 1 83 ? -12.794 1.466 0.668 1.00 94.38 83 MET A CA 1
ATOM 616 C C . MET A 1 83 ? -13.027 2.581 -0.358 1.00 94.38 83 MET A C 1
ATOM 618 O O . MET A 1 83 ? -12.094 3.085 -0.982 1.00 94.38 83 MET A O 1
ATOM 622 N N . SER A 1 84 ? -14.282 3.000 -0.519 1.00 84.06 84 SER A N 1
ATOM 623 C CA . SER A 1 84 ? -14.681 4.023 -1.499 1.00 84.06 84 SER A CA 1
ATOM 624 C C . SER A 1 84 ? -14.348 5.461 -1.087 1.00 84.06 84 SER A C 1
ATOM 626 O O . SER A 1 84 ? -14.533 6.377 -1.883 1.00 84.06 84 SER A O 1
ATOM 628 N N . ALA A 1 85 ? -13.923 5.670 0.161 1.00 89.06 85 ALA A N 1
ATOM 629 C CA . ALA A 1 85 ? -13.711 6.986 0.763 1.00 89.06 85 ALA A CA 1
ATOM 630 C C . ALA A 1 85 ? -12.234 7.274 1.081 1.00 89.06 85 ALA A C 1
ATOM 632 O O . ALA A 1 85 ? -11.947 8.149 1.896 1.00 89.06 85 ALA A O 1
ATOM 633 N N . LEU A 1 86 ? -11.297 6.544 0.462 1.00 95.69 86 LEU A N 1
ATOM 634 C CA . LEU A 1 86 ? -9.882 6.866 0.617 1.00 95.69 86 LEU A CA 1
ATOM 635 C C . LEU A 1 86 ? -9.569 8.247 0.017 1.00 95.69 86 LEU A C 1
ATOM 637 O O . LEU A 1 86 ? -9.994 8.524 -1.107 1.00 95.69 86 LEU A O 1
ATOM 641 N N . PRO A 1 87 ? -8.798 9.088 0.724 1.00 96.94 87 PRO A N 1
ATOM 642 C CA . PRO A 1 87 ? -8.243 10.308 0.154 1.00 96.94 87 PRO A CA 1
ATOM 643 C C . PRO A 1 87 ? -7.325 10.024 -1.046 1.00 96.94 87 PRO A C 1
ATOM 645 O O . PRO A 1 87 ? -6.571 9.048 -1.057 1.00 96.94 87 PRO A O 1
ATOM 648 N N . ASP A 1 88 ? -7.372 10.892 -2.057 1.00 97.44 88 ASP A N 1
ATOM 649 C CA . ASP A 1 88 ? -6.632 10.714 -3.314 1.00 97.44 88 ASP A CA 1
ATOM 650 C C . ASP A 1 88 ? -5.105 10.664 -3.102 1.00 97.44 88 ASP A C 1
ATOM 652 O O . ASP A 1 88 ? -4.392 9.914 -3.773 1.00 97.44 88 ASP A O 1
ATOM 656 N N . ASP A 1 89 ? -4.583 11.445 -2.157 1.00 97.62 89 ASP A N 1
ATOM 657 C CA . ASP A 1 89 ? -3.170 11.449 -1.778 1.00 97.62 89 ASP A CA 1
ATOM 658 C C . ASP A 1 89 ? -2.733 10.110 -1.174 1.00 97.62 89 ASP A C 1
ATOM 660 O O . ASP A 1 89 ? -1.690 9.573 -1.560 1.00 97.62 89 ASP A O 1
ATOM 664 N N . GLU A 1 90 ? -3.565 9.519 -0.321 1.00 98.06 90 GLU A N 1
ATOM 665 C CA . GLU A 1 90 ? -3.314 8.199 0.256 1.00 98.06 90 GLU A CA 1
ATOM 666 C C . GLU A 1 90 ? -3.357 7.091 -0.805 1.00 98.06 90 GLU A C 1
ATOM 668 O O . GLU A 1 90 ? -2.477 6.225 -0.853 1.00 98.06 90 GLU A O 1
ATOM 673 N N . VAL A 1 91 ? -4.313 7.153 -1.737 1.00 98.25 91 VAL A N 1
ATOM 674 C CA . VAL A 1 91 ? -4.383 6.244 -2.897 1.00 98.25 91 VAL A CA 1
ATOM 675 C C . VAL A 1 91 ? -3.082 6.289 -3.709 1.00 98.25 91 VAL A C 1
ATOM 677 O O . VAL A 1 91 ? -2.519 5.248 -4.068 1.00 98.25 91 VAL A O 1
ATOM 680 N N . LEU A 1 92 ? -2.558 7.490 -3.965 1.00 98.44 92 LEU A N 1
ATOM 681 C CA . LEU A 1 92 ? -1.306 7.687 -4.696 1.00 98.44 92 LEU A CA 1
ATOM 682 C C . LEU A 1 92 ? -0.088 7.148 -3.938 1.00 98.44 92 LEU A C 1
ATOM 684 O O . LEU A 1 92 ? 0.814 6.569 -4.555 1.00 98.44 92 LEU A O 1
ATOM 688 N N . VAL A 1 93 ? -0.038 7.328 -2.618 1.00 98.62 93 VAL A N 1
ATOM 689 C CA . VAL A 1 93 ? 1.024 6.787 -1.755 1.00 98.62 93 VAL A CA 1
ATOM 690 C C . VAL A 1 93 ? 1.037 5.257 -1.813 1.00 98.62 93 VAL A C 1
ATOM 692 O O . VAL A 1 93 ? 2.085 4.652 -2.074 1.00 98.62 93 VAL A O 1
ATOM 695 N N . LEU A 1 94 ? -0.129 4.629 -1.662 1.00 98.56 94 LEU A N 1
ATOM 696 C CA . LEU A 1 94 ? -0.285 3.178 -1.736 1.00 98.56 94 LEU A CA 1
ATOM 697 C C . LEU A 1 94 ? 0.111 2.626 -3.114 1.00 98.56 94 LEU A C 1
ATOM 699 O O . LEU A 1 94 ? 0.863 1.648 -3.199 1.00 98.56 94 LEU A O 1
ATOM 703 N N . MET A 1 95 ? -0.312 3.282 -4.200 1.00 98.50 95 MET A N 1
ATOM 704 C CA . MET A 1 95 ? 0.047 2.870 -5.561 1.00 98.50 95 MET A CA 1
ATOM 705 C C . MET A 1 95 ? 1.563 2.955 -5.805 1.00 98.50 95 MET A C 1
ATOM 707 O O . MET A 1 95 ? 2.161 2.020 -6.346 1.00 98.50 95 MET A O 1
ATOM 711 N N . LYS A 1 96 ? 2.225 4.033 -5.362 1.00 98.25 96 LYS A N 1
ATOM 712 C CA . LYS A 1 96 ? 3.693 4.179 -5.463 1.00 98.25 96 LYS A CA 1
ATOM 713 C C . LYS A 1 96 ? 4.435 3.070 -4.717 1.00 98.25 96 LYS A C 1
ATOM 715 O O . LYS A 1 96 ? 5.440 2.555 -5.221 1.00 98.25 96 LYS A O 1
ATOM 720 N N . SER A 1 97 ? 3.941 2.680 -3.542 1.00 98.31 97 SER A N 1
ATOM 721 C CA . SER A 1 97 ? 4.500 1.555 -2.790 1.00 98.31 97 SER A CA 1
ATOM 722 C C . SER A 1 97 ? 4.370 0.240 -3.574 1.00 98.31 97 SER A C 1
ATOM 724 O O . SER A 1 97 ? 5.365 -0.464 -3.770 1.00 98.31 97 SER A O 1
ATOM 726 N N . CYS A 1 98 ? 3.195 -0.042 -4.147 1.00 98.44 98 CYS A N 1
ATOM 727 C CA . CYS A 1 98 ? 2.9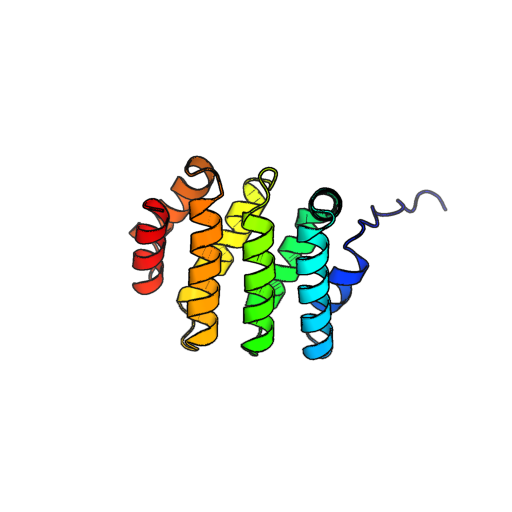72 -1.231 -4.977 1.00 98.44 98 CYS A CA 1
ATOM 728 C C . CYS A 1 98 ? 3.902 -1.271 -6.202 1.00 98.44 98 CYS A C 1
ATOM 730 O O . CYS A 1 98 ? 4.553 -2.285 -6.461 1.00 98.44 98 CYS A O 1
ATOM 732 N N . LEU A 1 99 ? 4.042 -0.151 -6.919 1.00 98.12 99 LEU A N 1
ATOM 733 C CA . LEU A 1 99 ? 4.966 -0.026 -8.053 1.00 98.12 99 LEU A CA 1
ATOM 734 C C . LEU A 1 99 ? 6.439 -0.206 -7.645 1.00 98.12 99 LEU A C 1
ATOM 736 O O . LEU A 1 99 ? 7.252 -0.676 -8.438 1.00 98.12 99 LEU A O 1
ATOM 740 N N . SER A 1 100 ? 6.797 0.124 -6.405 1.00 97.56 100 SER A N 1
ATOM 741 C CA . SER A 1 100 ? 8.140 -0.138 -5.875 1.00 97.56 100 SER A CA 1
ATOM 742 C C . SER A 1 100 ? 8.356 -1.624 -5.571 1.00 97.56 100 SER A C 1
ATOM 744 O O . SER A 1 100 ? 9.442 -2.164 -5.796 1.00 97.56 100 SER A O 1
ATOM 746 N N . LEU A 1 101 ? 7.315 -2.313 -5.098 1.00 97.69 101 LEU A N 1
ATOM 747 C CA . LEU A 1 101 ? 7.360 -3.737 -4.774 1.00 97.69 101 LEU A CA 1
ATOM 748 C C . LEU A 1 101 ? 7.486 -4.637 -6.004 1.00 97.69 101 LEU A C 1
ATOM 750 O O . LEU A 1 101 ? 8.208 -5.631 -5.936 1.00 97.69 101 LEU A O 1
ATOM 754 N N . VAL A 1 102 ? 6.856 -4.300 -7.135 1.00 96.62 102 VAL A N 1
ATOM 755 C CA . VAL A 1 102 ? 6.941 -5.133 -8.355 1.00 96.62 102 VAL A CA 1
ATOM 756 C C . VAL A 1 102 ? 8.356 -5.214 -8.940 1.00 96.62 102 VAL A C 1
ATOM 758 O O . VAL A 1 102 ? 8.647 -6.108 -9.730 1.00 96.62 102 VAL A O 1
ATOM 761 N N . MET A 1 103 ? 9.257 -4.319 -8.524 1.00 94.81 103 MET A N 1
ATOM 762 C CA . MET A 1 103 ? 10.677 -4.354 -8.887 1.00 94.81 103 MET A CA 1
ATOM 763 C C . MET A 1 103 ? 11.518 -5.266 -7.979 1.00 94.81 103 MET A C 1
ATOM 765 O O . MET A 1 103 ? 12.691 -5.510 -8.262 1.00 94.81 103 MET A O 1
ATOM 769 N N . LYS A 1 104 ? 10.968 -5.766 -6.865 1.00 93.00 104 LYS A N 1
ATOM 770 C CA . LYS A 1 104 ? 11.712 -6.624 -5.933 1.00 93.00 104 LYS A CA 1
ATOM 771 C C . LYS A 1 104 ? 12.045 -7.961 -6.600 1.00 93.00 104 LYS A C 1
ATOM 773 O O . LYS A 1 104 ? 11.194 -8.620 -7.186 1.00 93.00 104 LYS A O 1
ATOM 778 N N . THR A 1 105 ? 13.281 -8.421 -6.425 1.00 91.50 105 THR A N 1
ATOM 779 C CA . THR A 1 105 ? 13.736 -9.725 -6.944 1.00 91.50 105 THR A CA 1
ATOM 780 C C . THR A 1 105 ? 13.101 -10.909 -6.209 1.00 91.50 105 THR A C 1
ATOM 782 O O . THR A 1 105 ? 12.967 -12.002 -6.759 1.00 91.50 105 THR A O 1
ATOM 785 N N . VAL A 1 106 ? 12.672 -10.704 -4.961 1.00 95.50 106 VAL A N 1
ATOM 786 C CA . VAL A 1 106 ? 11.969 -11.709 -4.163 1.00 95.50 106 VAL A CA 1
ATOM 787 C C . VAL A 1 106 ? 10.541 -11.864 -4.692 1.00 95.50 106 VAL A C 1
ATOM 789 O O . VAL A 1 106 ? 9.658 -11.068 -4.374 1.00 95.50 106 VAL A O 1
ATOM 792 N N . LYS A 1 107 ? 10.303 -12.931 -5.466 1.00 95.50 107 LYS A N 1
ATOM 793 C CA . LYS A 1 107 ? 9.031 -13.205 -6.165 1.00 95.50 107 LYS A CA 1
ATOM 794 C C . LYS A 1 107 ? 7.786 -13.025 -5.296 1.00 95.50 107 LYS A C 1
ATOM 796 O O . LYS A 1 107 ? 6.811 -12.442 -5.750 1.00 95.50 107 LYS A O 1
ATOM 801 N N . VAL A 1 108 ? 7.802 -13.516 -4.055 1.00 96.12 108 VAL A N 1
ATOM 802 C CA . VAL A 1 108 ? 6.639 -13.409 -3.157 1.00 96.12 108 VAL A CA 1
ATOM 803 C C . VAL A 1 108 ? 6.283 -11.953 -2.826 1.00 96.12 108 VAL A C 1
ATOM 805 O O . VAL A 1 108 ? 5.102 -11.639 -2.738 1.00 96.12 108 VAL A O 1
ATOM 808 N N . MET A 1 109 ? 7.273 -11.061 -2.705 1.00 97.94 109 MET A N 1
ATOM 809 C CA . MET A 1 109 ? 7.040 -9.631 -2.474 1.00 97.94 109 MET A CA 1
ATOM 810 C C . MET A 1 109 ? 6.522 -8.952 -3.741 1.00 97.94 109 MET A C 1
ATOM 812 O O . MET A 1 109 ? 5.534 -8.229 -3.679 1.00 97.94 109 MET A O 1
ATOM 816 N N . ALA A 1 110 ? 7.140 -9.233 -4.893 1.00 97.50 110 ALA A N 1
ATOM 817 C CA . ALA A 1 110 ? 6.718 -8.657 -6.167 1.00 97.50 110 ALA A CA 1
ATOM 818 C C . ALA A 1 110 ? 5.285 -9.057 -6.543 1.00 97.50 110 ALA A C 1
ATOM 820 O O . ALA A 1 110 ? 4.498 -8.211 -6.952 1.00 97.50 110 ALA A O 1
ATOM 821 N N . VAL A 1 111 ? 4.921 -10.329 -6.349 1.00 98.06 111 VAL A N 1
ATOM 822 C CA . VAL A 1 111 ? 3.556 -10.825 -6.594 1.00 98.06 111 VAL A CA 1
ATOM 823 C C . VAL A 1 111 ? 2.551 -10.210 -5.620 1.00 98.06 111 VAL A C 1
ATOM 825 O O . VAL A 1 111 ? 1.443 -9.878 -6.029 1.00 98.06 111 VAL A O 1
ATOM 828 N N . ALA A 1 112 ? 2.915 -10.046 -4.343 1.00 98.06 112 ALA A N 1
ATOM 829 C CA . ALA A 1 112 ? 2.042 -9.387 -3.373 1.00 98.06 112 ALA A CA 1
ATOM 830 C C . ALA A 1 112 ? 1.811 -7.909 -3.735 1.00 98.06 112 ALA A C 1
ATOM 832 O O . ALA A 1 112 ? 0.668 -7.462 -3.732 1.00 98.06 112 ALA A O 1
ATOM 833 N N . GLY A 1 113 ? 2.869 -7.192 -4.130 1.00 98.25 113 GLY A N 1
ATOM 834 C CA . GLY A 1 113 ? 2.774 -5.811 -4.605 1.00 98.25 113 GLY A CA 1
ATOM 835 C C . GLY A 1 113 ? 1.963 -5.662 -5.894 1.00 98.25 113 GLY A C 1
ATOM 836 O O . GLY A 1 113 ? 1.182 -4.726 -6.006 1.00 98.25 113 GLY A O 1
ATOM 837 N N . ASP A 1 114 ? 2.090 -6.597 -6.844 1.00 98.44 114 ASP A N 1
ATOM 838 C CA . ASP A 1 114 ? 1.277 -6.613 -8.073 1.00 98.44 114 ASP A CA 1
ATOM 839 C C . ASP A 1 114 ? -0.209 -6.807 -7.755 1.00 98.44 114 ASP A C 1
ATOM 841 O O . ASP A 1 114 ? -1.056 -6.064 -8.244 1.00 98.44 114 ASP A O 1
ATOM 845 N N . ARG A 1 115 ? -0.538 -7.757 -6.869 1.00 98.44 115 ARG A N 1
ATOM 846 C CA . ARG A 1 115 ? -1.928 -7.992 -6.455 1.00 98.44 115 ARG A CA 1
ATOM 847 C C . ARG A 1 115 ? -2.538 -6.767 -5.768 1.00 98.44 115 ARG A C 1
ATOM 849 O O . ARG A 1 115 ? -3.659 -6.395 -6.100 1.00 98.44 115 ARG A O 1
ATOM 856 N N . ALA A 1 116 ? -1.801 -6.136 -4.856 1.00 98.50 116 ALA A N 1
ATOM 857 C CA . ALA A 1 116 ? -2.245 -4.915 -4.188 1.00 98.50 116 ALA A CA 1
ATOM 858 C C . ALA A 1 116 ? -2.403 -3.742 -5.171 1.00 98.50 116 ALA A C 1
ATOM 860 O O . ALA A 1 116 ? -3.416 -3.049 -5.136 1.00 98.50 116 ALA A O 1
ATOM 861 N N . GLY A 1 117 ? -1.459 -3.571 -6.103 1.00 98.38 117 GLY A N 1
ATOM 862 C CA . GLY A 1 117 ? -1.535 -2.545 -7.145 1.00 98.38 117 GLY A CA 1
ATOM 863 C C . GLY A 1 117 ? -2.773 -2.694 -8.028 1.00 98.38 117 GLY A C 1
ATOM 864 O O . GLY A 1 117 ? -3.481 -1.715 -8.249 1.00 98.38 117 GLY A O 1
ATOM 865 N N . ARG A 1 118 ? -3.097 -3.921 -8.457 1.00 98.25 118 ARG A N 1
ATOM 866 C CA . ARG A 1 118 ? -4.335 -4.198 -9.208 1.00 98.25 118 ARG A CA 1
ATOM 867 C C . ARG A 1 118 ? -5.586 -3.884 -8.407 1.00 98.25 118 ARG A C 1
ATOM 869 O O . ARG A 1 118 ? -6.494 -3.280 -8.953 1.00 98.25 118 ARG A O 1
ATOM 876 N N . ALA A 1 119 ? -5.618 -4.244 -7.124 1.00 98.06 119 ALA A N 1
ATOM 877 C CA . ALA A 1 119 ? -6.763 -3.941 -6.270 1.00 98.06 119 ALA A CA 1
ATOM 878 C C . ALA A 1 119 ? -7.012 -2.428 -6.160 1.00 98.06 119 ALA A C 1
ATOM 880 O O . ALA A 1 119 ? -8.164 -2.003 -6.184 1.00 98.06 119 ALA A O 1
ATOM 881 N N . ILE A 1 120 ? -5.950 -1.616 -6.076 1.00 98.06 120 ILE A N 1
ATOM 882 C CA . ILE A 1 120 ? -6.067 -0.150 -6.116 1.00 98.06 120 ILE A CA 1
ATOM 883 C C . ILE A 1 120 ? -6.598 0.294 -7.481 1.00 98.06 120 ILE A C 1
ATOM 885 O O . ILE A 1 120 ? -7.582 1.027 -7.531 1.00 98.06 120 ILE A O 1
ATOM 889 N N . ALA A 1 121 ? -5.980 -0.166 -8.571 1.00 97.31 121 ALA A N 1
ATOM 890 C CA . ALA A 1 121 ? -6.354 0.222 -9.930 1.00 97.31 121 ALA A CA 1
ATOM 891 C C . ALA A 1 121 ? -7.822 -0.094 -10.260 1.00 97.31 121 ALA A C 1
ATOM 893 O O . ALA A 1 121 ? -8.515 0.755 -10.805 1.00 97.31 121 ALA A O 1
ATOM 894 N N . SER A 1 122 ? -8.313 -1.266 -9.847 1.00 96.56 122 SER A N 1
ATOM 895 C CA . SER A 1 122 ? -9.678 -1.719 -10.127 1.00 96.56 122 SER A CA 1
ATOM 896 C C . SER A 1 122 ? -10.753 -1.068 -9.252 1.00 96.56 122 SER A C 1
ATOM 898 O O . SER A 1 122 ? -11.939 -1.192 -9.548 1.00 96.56 122 SER A O 1
ATOM 900 N N . SER A 1 123 ? -10.372 -0.475 -8.117 1.00 96.12 123 SER A N 1
ATOM 901 C CA . SER A 1 123 ? -11.329 -0.034 -7.087 1.00 96.12 123 SER A CA 1
ATOM 902 C C . SER A 1 123 ? -11.358 1.480 -6.898 1.00 96.12 123 SER A C 1
ATOM 904 O O . SER A 1 123 ? -12.355 2.018 -6.421 1.00 96.12 123 SER A O 1
ATOM 906 N N . GLN A 1 124 ? -10.271 2.168 -7.245 1.00 95.81 124 GLN A N 1
ATOM 907 C CA . GLN A 1 124 ? -10.123 3.609 -7.067 1.00 95.81 124 GLN A CA 1
ATOM 908 C C . GLN A 1 124 ? -10.355 4.350 -8.384 1.00 95.81 124 GLN A C 1
ATOM 910 O O . GLN A 1 124 ? -10.297 3.778 -9.471 1.00 95.81 124 GLN A O 1
ATOM 915 N N . LYS A 1 125 ? -10.642 5.652 -8.300 1.00 93.69 125 LYS A N 1
ATOM 916 C CA . LYS A 1 125 ? -10.964 6.444 -9.491 1.00 93.69 125 LYS A CA 1
ATOM 917 C C . LYS A 1 125 ? -9.752 6.523 -10.423 1.00 93.69 125 LYS A C 1
ATOM 919 O O . LYS A 1 125 ? -8.684 6.985 -10.024 1.00 93.69 125 LYS A O 1
ATOM 924 N N . ALA A 1 126 ? -9.945 6.161 -11.690 1.00 93.31 126 ALA A N 1
ATOM 925 C CA . ALA A 1 126 ? -8.885 6.195 -12.697 1.00 93.31 126 ALA A CA 1
ATOM 926 C C . ALA A 1 126 ? -8.228 7.584 -12.832 1.00 93.31 126 ALA A C 1
ATOM 928 O O . ALA A 1 126 ? -7.019 7.675 -13.027 1.00 93.31 126 ALA A O 1
ATOM 929 N N . GLU A 1 127 ? -9.000 8.665 -12.668 1.00 95.00 127 GLU A N 1
ATOM 930 C CA . GLU A 1 127 ? -8.507 10.051 -12.725 1.00 95.00 127 GLU A CA 1
ATOM 931 C C . GLU A 1 127 ? -7.433 10.362 -11.673 1.00 95.00 127 GLU A C 1
ATOM 933 O O . GLU A 1 127 ? -6.498 11.107 -11.960 1.00 95.00 127 GLU A O 1
ATOM 938 N N . VAL A 1 128 ? -7.514 9.733 -10.495 1.00 96.19 128 VAL A N 1
ATOM 939 C CA . VAL A 1 128 ? -6.531 9.891 -9.414 1.00 96.19 128 VAL A CA 1
ATOM 940 C C . VAL A 1 128 ? -5.207 9.252 -9.818 1.00 96.19 128 VAL A C 1
ATOM 942 O O . VAL A 1 128 ? -4.139 9.823 -9.625 1.00 96.19 128 VAL A O 1
ATOM 945 N N . LEU A 1 129 ? -5.268 8.068 -10.428 1.00 97.50 129 LEU A N 1
ATOM 946 C CA . LEU A 1 129 ? -4.090 7.272 -10.771 1.00 97.50 129 LEU A CA 1
ATOM 947 C C . LEU A 1 129 ? -3.448 7.679 -12.103 1.00 97.50 129 LEU A C 1
ATOM 949 O O . LEU A 1 129 ? -2.263 7.411 -12.310 1.00 97.50 129 LEU A O 1
ATOM 953 N N . ALA A 1 130 ? -4.207 8.317 -12.997 1.00 96.06 130 ALA A N 1
ATOM 954 C CA . ALA A 1 130 ? -3.836 8.538 -14.392 1.00 96.06 130 ALA A CA 1
ATOM 955 C C . ALA A 1 130 ? -2.455 9.184 -14.550 1.00 96.06 130 ALA A C 1
ATOM 957 O O . ALA A 1 130 ? -1.608 8.644 -15.261 1.00 96.06 130 ALA A O 1
ATOM 958 N N . GLN A 1 131 ? -2.201 10.297 -13.853 1.00 97.06 131 GLN A N 1
ATOM 959 C CA . GLN A 1 131 ? -0.932 11.019 -13.975 1.00 97.06 131 GLN A CA 1
ATOM 960 C C . GLN A 1 131 ? 0.246 10.184 -13.458 1.00 97.06 131 GLN A C 1
ATOM 962 O O . GLN A 1 131 ? 1.269 10.073 -14.131 1.00 97.06 131 GLN A O 1
ATOM 967 N N . LEU A 1 132 ? 0.093 9.542 -12.296 1.00 98.06 132 LEU A N 1
ATOM 968 C CA . LEU A 1 132 ? 1.137 8.699 -11.713 1.00 98.06 132 LEU A CA 1
ATOM 969 C C . LEU A 1 132 ? 1.487 7.519 -12.629 1.00 98.06 132 LEU A C 1
ATOM 971 O O . LEU A 1 132 ? 2.666 7.231 -12.849 1.00 98.06 132 LEU A O 1
ATOM 975 N N . LEU A 1 133 ? 0.474 6.820 -13.142 1.00 98.12 133 LEU A N 1
ATOM 976 C CA . LEU A 1 133 ? 0.673 5.659 -14.004 1.00 98.12 133 LEU A CA 1
ATOM 977 C C . LEU A 1 133 ? 1.254 6.072 -15.356 1.00 98.12 133 LEU A C 1
ATOM 979 O O . LEU A 1 133 ? 2.208 5.445 -15.807 1.00 98.12 133 LEU A O 1
ATOM 983 N N . HIS A 1 134 ? 0.763 7.163 -15.949 1.00 97.75 134 HIS A N 1
ATOM 984 C CA . HIS A 1 134 ? 1.334 7.748 -17.160 1.00 97.75 134 HIS A CA 1
ATOM 985 C C . HIS A 1 134 ? 2.825 8.060 -16.976 1.00 97.75 134 HIS A C 1
ATOM 987 O O . HIS A 1 134 ? 3.665 7.557 -17.724 1.00 97.75 134 HIS A O 1
ATOM 993 N N . ASP A 1 135 ? 3.181 8.819 -15.939 1.00 97.88 135 ASP A N 1
ATOM 994 C CA . ASP A 1 135 ? 4.577 9.179 -15.683 1.00 97.88 135 ASP A CA 1
ATOM 995 C C . ASP A 1 135 ? 5.439 7.950 -15.417 1.00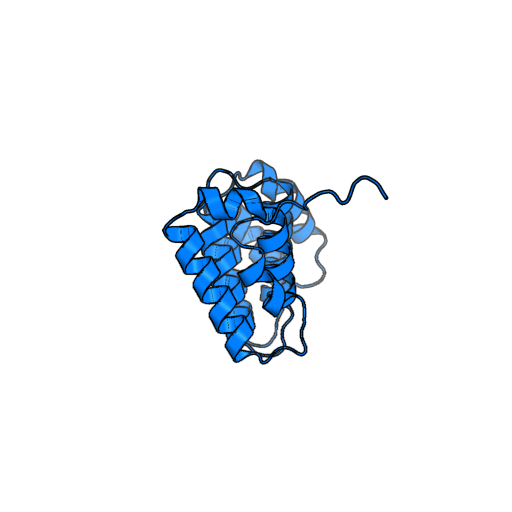 97.88 135 ASP A 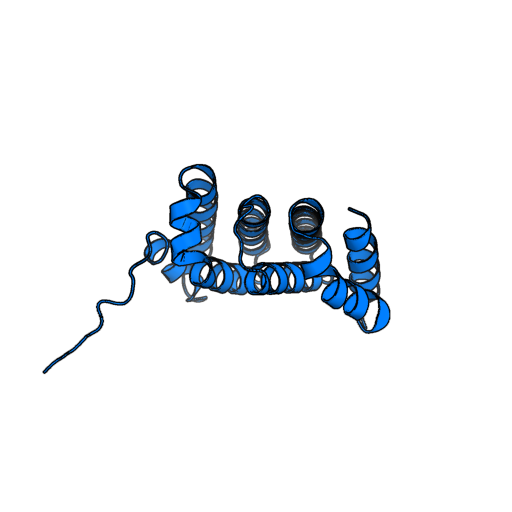C 1
ATOM 997 O O . ASP A 1 135 ? 6.588 7.892 -15.849 1.00 97.88 135 ASP A O 1
ATOM 1001 N N . THR A 1 136 ? 4.885 6.931 -14.765 1.00 98.12 136 THR A N 1
ATOM 1002 C CA . THR A 1 136 ? 5.595 5.671 -14.549 1.00 98.12 136 THR A CA 1
ATOM 1003 C C . THR A 1 136 ? 5.846 4.942 -15.869 1.00 98.12 136 THR A C 1
ATOM 1005 O O . THR A 1 136 ? 6.965 4.488 -16.091 1.00 98.12 136 THR A O 1
ATOM 1008 N N . VAL A 1 137 ? 4.863 4.863 -16.770 1.00 98.00 137 VAL A N 1
ATOM 1009 C CA . VAL A 1 137 ? 5.013 4.219 -18.087 1.00 98.00 137 VAL A CA 1
ATOM 1010 C C . VAL A 1 137 ? 6.125 4.870 -18.908 1.00 98.00 137 VAL A C 1
ATOM 1012 O O . VAL A 1 137 ? 6.904 4.153 -19.533 1.00 98.00 137 VAL A O 1
ATOM 1015 N N . PHE A 1 138 ? 6.235 6.199 -18.898 1.00 97.44 138 PHE A N 1
ATOM 1016 C CA . PHE A 1 138 ? 7.185 6.905 -19.765 1.00 97.44 138 PHE A CA 1
ATOM 1017 C C . PHE A 1 138 ? 8.535 7.208 -19.110 1.00 97.44 138 PHE A C 1
ATOM 1019 O O . PHE A 1 138 ? 9.551 7.215 -19.805 1.00 97.44 138 PHE A O 1
ATOM 1026 N N . ASN A 1 139 ? 8.574 7.415 -17.791 1.00 97.38 139 ASN A N 1
ATOM 1027 C CA . ASN A 1 139 ? 9.760 7.938 -17.108 1.00 97.38 139 ASN A CA 1
ATOM 1028 C C . ASN A 1 139 ? 10.431 6.931 -16.163 1.00 97.38 139 ASN A C 1
ATOM 1030 O O . ASN A 1 139 ? 11.580 7.148 -15.770 1.00 97.38 139 ASN A O 1
ATOM 1034 N N . ALA A 1 140 ? 9.770 5.829 -15.783 1.00 96.94 140 ALA A N 1
ATOM 1035 C CA . ALA A 1 140 ? 10.401 4.849 -14.903 1.00 96.94 140 ALA A CA 1
ATOM 1036 C C . ALA A 1 140 ? 11.561 4.136 -15.608 1.00 96.94 140 ALA A C 1
ATOM 1038 O O . ALA A 1 140 ? 11.449 3.672 -16.745 1.00 96.94 140 ALA A O 1
ATOM 1039 N N . THR A 1 141 ? 12.680 3.977 -14.904 1.00 95.75 141 THR A N 1
ATOM 1040 C CA . THR A 1 141 ? 13.880 3.321 -15.441 1.00 95.75 141 THR A CA 1
ATOM 1041 C C . THR A 1 141 ? 13.705 1.806 -15.553 1.00 95.75 141 THR A C 1
ATOM 1043 O O . THR A 1 141 ? 14.209 1.188 -16.497 1.00 95.75 141 THR A O 1
ATOM 1046 N N . HIS A 1 142 ? 12.937 1.199 -14.645 1.00 96.19 142 HIS A N 1
ATOM 1047 C CA . HIS A 1 142 ? 12.782 -0.248 -14.553 1.00 96.19 142 HIS A CA 1
ATOM 1048 C C . HIS A 1 142 ? 11.671 -0.774 -15.489 1.00 96.19 142 HIS A C 1
ATOM 1050 O O . HIS A 1 142 ? 10.514 -0.369 -15.343 1.00 96.19 142 HIS A O 1
ATOM 1056 N N . PRO A 1 143 ? 11.965 -1.706 -16.422 1.00 95.50 143 PRO A N 1
ATOM 1057 C CA . PRO A 1 143 ? 10.982 -2.206 -17.390 1.00 95.50 143 PRO A CA 1
ATOM 1058 C C . PRO A 1 143 ? 9.721 -2.795 -16.756 1.00 95.50 143 PRO A C 1
ATOM 1060 O O . PRO A 1 143 ? 8.617 -2.493 -17.193 1.00 95.50 143 PRO A O 1
ATOM 1063 N N . GLN A 1 144 ? 9.880 -3.571 -15.684 1.00 94.94 144 GLN A N 1
ATOM 1064 C CA . GLN A 1 144 ? 8.771 -4.217 -14.982 1.00 94.94 144 GLN A CA 1
ATOM 1065 C C . GLN A 1 144 ? 7.829 -3.188 -14.347 1.00 94.94 144 GLN A C 1
ATOM 1067 O O . GLN A 1 144 ? 6.628 -3.416 -14.280 1.00 94.94 144 GLN A O 1
ATOM 1072 N N . GLN A 1 145 ? 8.353 -2.041 -13.903 1.00 96.00 145 GLN A N 1
ATOM 1073 C CA . GLN A 1 145 ? 7.527 -0.980 -13.334 1.00 96.00 145 GLN A CA 1
ATOM 1074 C C . GLN A 1 145 ? 6.687 -0.303 -14.427 1.00 96.00 145 GLN A C 1
ATOM 1076 O O . GLN A 1 145 ? 5.495 -0.089 -14.225 1.00 96.00 145 GLN A O 1
ATOM 1081 N N . ARG A 1 146 ? 7.282 -0.049 -15.606 1.00 97.56 146 ARG A N 1
ATOM 1082 C CA . ARG A 1 146 ? 6.566 0.470 -16.787 1.00 97.56 146 ARG A CA 1
ATOM 1083 C C . ARG A 1 146 ? 5.475 -0.488 -17.259 1.00 97.56 146 ARG A C 1
ATOM 1085 O O . ARG A 1 146 ? 4.347 -0.069 -17.486 1.00 97.56 146 ARG A O 1
ATOM 1092 N N . GLU A 1 147 ? 5.805 -1.774 -17.376 1.00 97.38 147 GLU A N 1
ATOM 1093 C CA . GLU A 1 147 ? 4.865 -2.821 -17.790 1.00 97.38 147 GLU A CA 1
ATOM 1094 C C . GLU A 1 147 ? 3.667 -2.900 -16.839 1.00 97.38 147 GLU A C 1
ATOM 1096 O O . GLU A 1 147 ? 2.521 -2.909 -17.281 1.00 97.38 147 GLU A O 1
ATOM 1101 N N . LYS A 1 148 ? 3.914 -2.907 -15.524 1.00 97.62 148 LYS A N 1
ATOM 1102 C CA . LYS A 1 148 ? 2.839 -2.968 -14.528 1.00 97.62 148 LYS A CA 1
ATOM 1103 C C . LYS A 1 148 ? 1.992 -1.704 -14.512 1.00 97.62 148 LYS A C 1
ATOM 1105 O O . LYS A 1 148 ? 0.775 -1.820 -14.474 1.00 97.62 148 LYS A O 1
ATOM 1110 N N . ALA A 1 149 ? 2.603 -0.525 -14.619 1.00 97.62 149 ALA A N 1
ATOM 1111 C CA . ALA A 1 149 ? 1.853 0.723 -14.714 1.00 97.62 149 ALA A CA 1
ATOM 1112 C C . ALA A 1 149 ? 0.937 0.763 -15.947 1.00 97.62 149 ALA A C 1
ATOM 1114 O O . ALA A 1 149 ? -0.202 1.207 -15.840 1.00 97.62 149 ALA A O 1
ATOM 1115 N N . LEU A 1 150 ? 1.398 0.236 -17.089 1.00 97.00 150 LEU A N 1
ATOM 1116 C CA . LEU A 1 150 ? 0.568 0.106 -18.285 1.00 97.00 150 LEU A CA 1
ATOM 1117 C C . LEU A 1 150 ? -0.613 -0.845 -18.058 1.00 97.00 150 LEU A C 1
ATOM 1119 O O . LEU A 1 150 ? -1.726 -0.529 -18.459 1.00 97.00 150 LEU A O 1
ATOM 1123 N N . LEU A 1 151 ? -0.387 -1.986 -17.401 1.00 96.62 151 LEU A N 1
ATOM 1124 C CA . LEU A 1 151 ? -1.460 -2.934 -17.083 1.00 96.62 151 LEU A CA 1
ATOM 1125 C C . LEU A 1 151 ? -2.495 -2.323 -16.132 1.00 96.62 151 LEU A C 1
ATOM 1127 O O . LEU A 1 151 ? -3.688 -2.499 -16.347 1.00 96.62 151 LEU A O 1
ATOM 1131 N N . TYR A 1 152 ? -2.062 -1.563 -15.126 1.00 97.44 152 TYR A N 1
ATOM 1132 C CA . TYR A 1 152 ? -2.969 -0.911 -14.178 1.00 97.44 152 TYR A CA 1
ATOM 1133 C C . TYR A 1 152 ? -3.838 0.180 -14.815 1.00 97.44 152 TYR A C 1
ATOM 1135 O O . TYR A 1 152 ? -4.901 0.471 -14.290 1.00 97.44 152 TYR A O 1
ATOM 1143 N N . LEU A 1 153 ? -3.431 0.767 -15.946 1.00 91.88 153 LEU A N 1
ATOM 1144 C CA . LEU A 1 153 ? -4.285 1.690 -16.709 1.00 91.88 153 LEU A CA 1
ATOM 1145 C C . LEU A 1 153 ? -5.459 0.986 -17.413 1.00 91.88 153 LEU A C 1
ATOM 1147 O O . LEU A 1 153 ? -6.335 1.666 -17.942 1.00 91.88 153 LEU A O 1
ATOM 1151 N N . THR A 1 154 ? -5.440 -0.348 -17.482 1.00 88.75 154 THR A N 1
ATOM 1152 C CA . THR A 1 154 ? -6.421 -1.161 -18.222 1.00 88.75 154 THR A CA 1
ATOM 1153 C C . THR A 1 154 ? -7.299 -2.046 -17.337 1.00 88.75 154 THR A C 1
ATOM 1155 O O . THR A 1 154 ? -8.126 -2.781 -17.874 1.00 88.75 154 THR A O 1
ATOM 1158 N N . GLU A 1 155 ? -7.090 -2.001 -16.020 1.00 83.44 155 GLU A N 1
ATOM 1159 C CA . GLU A 1 155 ? -7.972 -2.629 -15.022 1.00 83.44 155 GLU A CA 1
ATOM 1160 C C . GLU A 1 155 ? -9.225 -1.774 -14.801 1.00 83.44 155 GLU A C 1
ATOM 1162 O O . GLU A 1 155 ? -10.310 -2.373 -14.627 1.00 83.44 155 GLU A O 1
#

Secondary structure (DSSP, 8-state):
----------TTHHHHHHHH-TTS-HHHHHHHHHHHHHHHHH-HHHHHHTHHHHHHHHHHHHT-S-HHHHHHHHHHHHHHHT-TT--HHHHHHHHHHHHHHTT-SSHHHHHHHHHHHHHHHHHS-HHHHHHHHHHHHHH-SSHHHHHHHHHHTT-

Organism: NCBI:txid31354

Foldseek 3Di:
DDDDDPPPPQPLNVLLVLLVDPVRDLVSVLVSLVVLLVCLVPPVVSCVSVVVSLLVSLLSQCPDPDLSSVLSSLSSLLSNLQDAPDDLVSLLSLLVSLLVQCPDPPVSSNVSSLVSNLSNLVRYDLVSCVVVLVCQLPPPPDPSSNVSSVVSNVD

Radius of gyration: 15.82 Å; chains: 1; bounding box: 30×38×52 Å